Protein AF-A0A960YDU0-F1 (afdb_monomer_lite)

Sequence (151 aa):
METQYYHELLKATEEQDLGGMHFKIIDEQILFQDENGQFVITTISAEKDYNEHHFELLPEMAPYQLIEGKIIFMYSPSFRHQQVLGKLYIEIGVFVNREGIGEAVMAPLDVRLDEKNVVQPDILFVSIRRASIIEKKVHGAPDFIIEILST

Secondary structure (DSSP, 8-state):
--TTTGGGTS-BPPPEESSS-EEEEETTEEEEE-TTS-EEE----TTS---HHHHHTSPTT--EEEETTEEEEPPPPPHHHHHHHHHHHHHHHHHHHHHT-EEEEESS--EEEETTEEE--SEEEEEGGGGGGBSSSEES--SEEE-PPP-

Radius of gyration: 18.76 Å; chains: 1; bounding box: 41×41×52 Å

pLDDT: mean 85.18, std 15.63, range [33.91, 98.69]

Foldseek 3Di:
DVVVVVVPPWPKDPWDDDPNWIWIQTNNWIWIQDPVRDTATDDFDQPDQAWPVNVVSHDPPQQWWQDQRGIDHDDDADPVLVVVLVVVQVVVQVVCVVVVFFDKDADDAWADADGRGTDGARIFTATPVRCVQDDSGGYHDGPDTDHDDGD

Structure (mmCIF, N/CA/C/O backbone):
data_AF-A0A960YDU0-F1
#
_entry.id   AF-A0A960YDU0-F1
#
loop_
_atom_site.group_PDB
_atom_site.id
_atom_site.type_symbol
_atom_site.label_atom_id
_atom_site.label_alt_id
_atom_site.label_comp_id
_atom_site.label_asym_id
_atom_site.label_entity_id
_atom_site.label_seq_id
_atom_site.pdbx_PDB_ins_code
_atom_site.Cartn_x
_atom_site.Cartn_y
_atom_site.Cartn_z
_atom_site.occupancy
_atom_site.B_iso_or_equiv
_atom_site.auth_seq_id
_atom_site.auth_comp_id
_atom_site.auth_asym_id
_atom_site.auth_atom_id
_atom_site.pdbx_PDB_model_num
ATOM 1 N N . MET A 1 1 ? -20.484 24.276 8.121 1.00 38.22 1 MET A N 1
ATOM 2 C CA . MET A 1 1 ? -21.766 23.545 8.238 1.00 38.22 1 MET A CA 1
ATOM 3 C C . MET A 1 1 ? -21.584 22.032 8.111 1.00 38.22 1 MET A C 1
ATOM 5 O O . MET A 1 1 ? -22.359 21.327 8.731 1.00 38.22 1 MET A O 1
ATOM 9 N N . GLU A 1 2 ? -20.552 21.520 7.425 1.00 35.72 2 GLU A N 1
ATOM 10 C CA . GLU A 1 2 ? -20.241 20.071 7.394 1.00 35.72 2 GLU A CA 1
ATOM 11 C C . GLU A 1 2 ? -19.650 19.521 8.705 1.00 35.72 2 GLU A C 1
ATOM 13 O O . GLU A 1 2 ? -19.940 18.396 9.092 1.00 35.72 2 GLU A O 1
ATOM 18 N N . THR A 1 3 ? -18.892 20.329 9.449 1.00 34.44 3 THR A N 1
ATOM 19 C CA . THR A 1 3 ? -18.193 19.909 10.681 1.00 34.44 3 THR A CA 1
ATOM 20 C C . THR A 1 3 ? -19.135 19.531 11.832 1.00 34.44 3 THR A C 1
ATOM 22 O O . THR A 1 3 ? -18.741 18.826 12.753 1.00 34.44 3 THR A O 1
ATOM 25 N N . GLN A 1 4 ? -20.389 19.988 11.788 1.00 33.91 4 GLN A N 1
ATOM 26 C CA . GLN A 1 4 ? -21.377 19.758 12.846 1.00 33.91 4 GLN A CA 1
ATOM 27 C C . GLN A 1 4 ? -22.215 18.492 12.603 1.00 33.91 4 GLN A C 1
ATOM 29 O O . GLN A 1 4 ? -22.773 17.952 13.549 1.00 33.91 4 GLN A O 1
ATOM 34 N N . TYR A 1 5 ? -22.241 17.978 11.366 1.00 35.38 5 TYR A N 1
ATOM 35 C CA . TYR A 1 5 ? -22.991 16.772 10.996 1.00 35.38 5 TYR A CA 1
ATOM 36 C C . TYR A 1 5 ? -22.299 15.480 11.476 1.00 35.38 5 TYR A C 1
ATOM 38 O O . TYR A 1 5 ? -22.961 14.514 11.837 1.00 35.38 5 TYR A O 1
ATOM 46 N N . TYR A 1 6 ? -20.964 15.479 11.564 1.00 36.91 6 TYR A N 1
ATOM 47 C CA . TYR A 1 6 ? -20.190 14.326 12.049 1.00 36.91 6 TYR A CA 1
ATOM 48 C C . TYR A 1 6 ? -20.202 14.161 13.573 1.00 36.91 6 TYR A C 1
ATOM 50 O O . TYR A 1 6 ? -20.009 13.053 14.068 1.00 36.91 6 TYR A O 1
ATOM 58 N N . HIS A 1 7 ? -20.473 15.232 14.324 1.00 42.19 7 HIS A N 1
ATOM 59 C CA . HIS A 1 7 ? -20.546 15.168 15.785 1.00 42.19 7 HIS A CA 1
ATOM 60 C C . HIS A 1 7 ? -21.756 14.372 16.306 1.00 42.19 7 HIS A C 1
ATOM 62 O O . HIS A 1 7 ? -21.722 13.930 17.450 1.00 42.19 7 HIS A O 1
ATOM 68 N N . GLU A 1 8 ? -22.799 14.167 15.494 1.00 39.28 8 GLU A N 1
ATOM 69 C CA . GLU A 1 8 ? -24.027 13.467 15.911 1.00 39.28 8 GLU A CA 1
ATOM 70 C C . GLU A 1 8 ? -24.065 11.972 15.544 1.00 39.28 8 GLU A C 1
ATOM 72 O O . GLU A 1 8 ? -24.920 11.249 16.055 1.00 39.28 8 GLU A O 1
ATOM 77 N N . LEU A 1 9 ? -23.156 11.480 14.694 1.00 44.91 9 LEU A N 1
ATOM 78 C CA . LEU A 1 9 ? -23.243 10.118 14.137 1.00 44.91 9 LEU A CA 1
ATOM 79 C C . LEU A 1 9 ? -22.405 9.061 14.865 1.00 44.91 9 LEU A C 1
ATOM 81 O O . LEU A 1 9 ? -22.648 7.873 14.669 1.00 44.91 9 LEU A O 1
ATOM 85 N N . LEU A 1 10 ? -21.463 9.461 15.718 1.00 53.97 10 LEU A N 1
ATOM 86 C CA . LEU A 1 10 ? -20.574 8.537 16.421 1.00 53.97 10 LEU A CA 1
ATOM 87 C C . LEU A 1 10 ? -20.661 8.795 17.928 1.00 53.97 10 LEU A C 1
ATOM 89 O O . LEU A 1 10 ? -20.631 9.949 18.363 1.00 53.97 10 LEU A O 1
ATOM 93 N N . LYS A 1 11 ? -20.754 7.744 18.753 1.00 66.38 11 LYS A N 1
ATOM 94 C CA . LYS A 1 11 ? -20.752 7.895 20.218 1.00 66.38 11 LYS A CA 1
ATOM 95 C C . LYS A 1 11 ? -19.334 8.218 20.683 1.00 66.38 11 LYS A C 1
ATOM 97 O O . LYS A 1 11 ? -18.581 7.331 21.081 1.00 66.38 11 LYS A O 1
ATOM 102 N N . ALA A 1 12 ? -18.967 9.490 20.596 1.00 67.56 12 ALA A N 1
ATOM 103 C CA . ALA A 1 12 ? -17.692 9.988 21.079 1.00 67.56 12 ALA A CA 1
ATOM 104 C C . ALA A 1 12 ? -17.722 10.173 22.603 1.00 67.56 12 ALA A C 1
ATOM 106 O O . ALA A 1 12 ? -18.676 10.727 23.152 1.00 67.56 12 ALA A O 1
ATOM 107 N N . THR A 1 13 ? -16.670 9.737 23.292 1.00 76.38 13 THR A N 1
ATOM 108 C CA . THR A 1 13 ? -16.435 10.128 24.686 1.00 76.38 13 THR A CA 1
ATOM 109 C C . THR A 1 13 ? -15.986 11.584 24.765 1.00 76.38 13 THR A C 1
ATOM 111 O O . THR A 1 13 ? -15.487 12.150 23.788 1.00 76.38 13 THR A O 1
ATOM 114 N N . GLU A 1 14 ? -16.080 12.173 25.959 1.00 81.50 14 GLU A N 1
ATOM 115 C CA . GLU A 1 14 ? -15.332 13.394 26.258 1.00 81.50 14 GLU A CA 1
ATOM 116 C C . GLU A 1 14 ? -13.825 13.172 26.052 1.00 81.50 14 GLU A C 1
ATOM 118 O O . GLU A 1 14 ? -13.325 12.038 26.066 1.00 81.50 14 GLU A O 1
ATOM 123 N N . GLU A 1 15 ? -13.125 14.276 25.808 1.00 80.62 15 GLU A N 1
ATOM 124 C CA . GLU A 1 15 ? -11.677 14.299 25.635 1.00 80.62 15 GLU A CA 1
ATOM 125 C C . GLU A 1 15 ? -10.975 13.946 26.945 1.00 80.62 15 GLU A C 1
ATOM 127 O O . GLU A 1 15 ? -11.340 14.441 28.011 1.00 80.62 15 GLU A O 1
ATOM 132 N N . GLN A 1 16 ? -9.978 13.074 26.862 1.00 81.44 16 GLN A N 1
ATOM 133 C CA . GLN A 1 16 ? -9.232 12.552 28.003 1.00 81.44 16 GLN A CA 1
ATOM 134 C C . GLN A 1 16 ? -7.737 12.805 27.807 1.00 81.44 16 GLN A C 1
ATOM 136 O O . GLN A 1 16 ? -7.275 12.919 26.677 1.00 81.44 16 GLN A O 1
ATOM 141 N N . ASP A 1 17 ? -6.977 12.887 28.900 1.00 83.44 17 ASP A N 1
ATOM 142 C CA . ASP A 1 17 ? -5.515 12.998 28.872 1.00 83.44 17 ASP A CA 1
ATOM 143 C C . ASP A 1 17 ? -4.874 11.676 29.300 1.00 83.44 17 ASP A C 1
ATOM 145 O O . ASP A 1 17 ? -5.256 11.084 30.313 1.00 83.44 17 ASP A O 1
ATOM 149 N N . LEU A 1 18 ? -3.882 11.228 28.535 1.00 70.12 18 LEU A N 1
ATOM 150 C CA . LEU A 1 18 ? -3.010 10.120 28.894 1.00 70.12 18 LEU A CA 1
ATOM 151 C C . LEU A 1 18 ? -1.551 10.571 28.812 1.00 70.12 18 LEU A C 1
ATOM 153 O O . LEU A 1 18 ? -0.877 10.369 27.804 1.00 70.12 18 LEU A O 1
ATOM 157 N N . GLY A 1 19 ? -1.055 11.176 29.891 1.00 74.38 19 GLY A N 1
ATOM 158 C CA . GLY A 1 19 ? 0.355 11.552 30.003 1.00 74.38 19 GLY A CA 1
ATOM 159 C C . GLY A 1 19 ? 0.734 12.727 29.102 1.00 74.38 19 GLY A C 1
ATOM 160 O O . GLY A 1 19 ? 1.827 12.724 28.538 1.00 74.38 19 GLY A O 1
ATOM 161 N N . GLY A 1 20 ? -0.162 13.709 28.959 1.00 73.50 20 GLY A N 1
ATOM 162 C CA . GLY A 1 20 ? 0.014 14.865 28.076 1.00 73.50 20 GLY A CA 1
ATOM 163 C C . GLY A 1 20 ? -0.436 14.634 26.632 1.00 73.50 20 GLY A C 1
ATOM 164 O O . GLY A 1 20 ? -0.274 15.528 25.806 1.00 73.50 20 GLY A O 1
ATOM 165 N N . MET A 1 21 ? -0.973 13.452 26.315 1.00 70.81 21 MET A N 1
ATOM 166 C CA . MET A 1 21 ? -1.593 13.164 25.023 1.00 70.81 21 MET A CA 1
ATOM 167 C C . MET A 1 21 ? -3.112 13.157 25.166 1.00 70.81 21 MET A C 1
ATOM 169 O O . MET A 1 21 ? -3.664 12.346 25.916 1.00 70.81 21 MET A O 1
ATOM 173 N N . HIS A 1 22 ? -3.791 14.021 24.417 1.00 83.00 22 HIS A N 1
ATOM 174 C CA . HIS A 1 22 ? -5.248 14.053 24.403 1.00 83.00 22 HIS A CA 1
ATOM 175 C C . HIS A 1 22 ? -5.809 12.937 23.520 1.00 83.00 22 HIS A C 1
ATOM 177 O O . HIS A 1 22 ? -5.277 12.666 22.446 1.00 83.00 22 HIS A O 1
ATOM 183 N N . PHE A 1 23 ? -6.880 12.273 23.954 1.00 79.88 23 PHE A N 1
ATOM 184 C CA . PHE A 1 23 ? -7.545 11.240 23.165 1.00 79.88 23 PHE A CA 1
ATOM 185 C C . PHE A 1 23 ? -9.064 11.225 23.356 1.00 79.88 23 PHE A C 1
ATOM 187 O O . PHE A 1 23 ? -9.600 11.717 24.351 1.00 79.88 23 PHE A O 1
ATOM 194 N N . LYS A 1 24 ? -9.765 10.627 22.391 1.00 83.69 24 LYS A N 1
ATOM 195 C CA . LYS A 1 24 ? -11.203 10.327 22.442 1.00 83.69 24 LYS A CA 1
ATOM 196 C C . LYS A 1 24 ? -11.439 8.885 22.039 1.00 83.69 24 LYS A C 1
ATOM 198 O O . LYS A 1 24 ? -10.724 8.349 21.195 1.00 83.69 24 LYS A O 1
ATOM 203 N N . ILE A 1 25 ? -12.464 8.269 22.615 1.00 74.69 25 ILE A N 1
ATOM 204 C CA . ILE A 1 25 ? -12.971 6.988 22.136 1.00 74.69 25 ILE A CA 1
ATOM 205 C C . ILE A 1 25 ? -14.193 7.269 21.275 1.00 74.69 25 ILE A C 1
ATOM 207 O O . ILE A 1 25 ? -15.129 7.919 21.734 1.00 74.69 25 ILE A O 1
ATOM 211 N N . ILE A 1 26 ? -14.182 6.794 20.035 1.00 74.56 26 ILE A N 1
ATOM 212 C CA . ILE A 1 26 ? -15.283 6.970 19.093 1.00 74.56 26 ILE A CA 1
ATOM 213 C C . ILE A 1 26 ? -15.634 5.608 18.511 1.00 74.56 26 ILE A C 1
ATOM 215 O O . ILE A 1 26 ? -14.870 5.037 17.730 1.00 74.56 26 ILE A O 1
ATOM 219 N N . ASP A 1 27 ? -16.795 5.080 18.907 1.00 69.94 27 ASP A N 1
ATOM 220 C CA . ASP A 1 27 ? -17.290 3.773 18.464 1.00 69.94 27 ASP A CA 1
ATOM 221 C C . ASP A 1 27 ? -16.183 2.695 18.534 1.00 69.94 27 ASP A C 1
ATOM 223 O O . ASP A 1 27 ? -15.746 2.148 17.520 1.00 69.94 27 ASP A O 1
ATOM 227 N N . GLU A 1 28 ? -15.663 2.461 19.742 1.00 71.06 28 GLU A N 1
ATOM 228 C CA . GLU A 1 28 ? -14.613 1.469 20.055 1.00 71.06 28 GLU A CA 1
ATOM 229 C C . GLU A 1 28 ? -13.214 1.739 19.468 1.00 71.06 28 GLU A C 1
ATOM 231 O O . GLU A 1 28 ? -12.308 0.927 19.642 1.00 71.06 28 GLU A O 1
ATOM 236 N N . GLN A 1 29 ? -12.992 2.880 18.812 1.00 75.25 29 GLN A N 1
ATOM 237 C CA . GLN A 1 29 ? -11.661 3.295 18.359 1.00 75.25 29 GLN A CA 1
ATOM 238 C C . GLN A 1 29 ? -11.078 4.356 19.278 1.00 75.25 29 GLN A C 1
ATOM 240 O O . GLN A 1 29 ? -11.799 5.244 19.722 1.00 75.25 29 GLN A O 1
ATOM 245 N N . ILE A 1 30 ? -9.767 4.302 19.507 1.00 75.44 30 ILE A N 1
ATOM 246 C CA . ILE A 1 30 ? -9.028 5.343 20.225 1.00 75.44 30 ILE A CA 1
ATOM 247 C C . ILE A 1 30 ? -8.415 6.293 19.199 1.00 75.44 30 ILE A C 1
ATOM 249 O O . ILE A 1 30 ? -7.613 5.869 18.360 1.00 75.44 30 ILE A O 1
ATOM 253 N N . LEU A 1 31 ? -8.777 7.569 19.288 1.00 79.25 31 LEU A N 1
ATOM 254 C CA . LEU A 1 31 ? -8.217 8.643 18.485 1.00 79.25 31 LEU A CA 1
ATOM 255 C C . LEU A 1 31 ? -7.339 9.522 19.370 1.00 79.25 31 LEU A C 1
ATOM 257 O O . LEU A 1 31 ? -7.856 10.107 20.318 1.00 79.25 31 LEU A O 1
ATOM 261 N N . PHE A 1 32 ? -6.050 9.634 19.060 1.00 79.62 32 PHE A N 1
ATOM 262 C CA . PHE A 1 32 ? -5.143 10.564 19.737 1.00 79.62 32 PHE A CA 1
ATOM 263 C C . PHE A 1 32 ? -5.077 11.880 18.984 1.00 79.62 32 PHE A C 1
ATOM 265 O O . PHE A 1 32 ? -5.111 11.891 17.760 1.00 79.62 32 PHE A O 1
ATOM 272 N N . GLN A 1 33 ? -4.966 12.979 19.711 1.00 79.44 33 GLN A N 1
ATOM 273 C CA . GLN A 1 33 ? -4.705 14.281 19.138 1.00 79.44 33 GLN A CA 1
ATOM 274 C C . GLN A 1 33 ? -3.199 14.450 18.910 1.00 79.44 33 GLN A C 1
ATOM 276 O O . GLN A 1 33 ? -2.403 14.229 19.824 1.00 79.44 33 GLN A O 1
ATOM 281 N N . ASP A 1 34 ? -2.812 14.820 17.695 1.00 78.12 34 ASP A N 1
ATOM 282 C CA . ASP A 1 34 ? -1.442 15.184 17.362 1.00 78.12 34 ASP A CA 1
ATOM 283 C C . ASP A 1 34 ? -1.088 16.595 17.875 1.00 78.12 34 ASP A C 1
ATOM 285 O O . ASP A 1 34 ? -1.921 17.335 18.406 1.00 78.12 34 ASP A O 1
ATOM 289 N N . GLU A 1 35 ? 0.170 16.995 17.690 1.00 77.19 35 GLU A N 1
ATOM 290 C CA . GLU A 1 35 ? 0.679 18.314 18.091 1.00 77.19 35 GLU A CA 1
ATOM 291 C C . GLU A 1 35 ? 0.013 19.501 17.369 1.00 77.19 35 GLU A C 1
ATOM 293 O O . GLU A 1 35 ? 0.080 20.634 17.848 1.00 77.19 35 GLU A O 1
ATOM 298 N N . ASN A 1 36 ? -0.665 19.251 16.246 1.00 80.00 36 ASN A N 1
ATOM 299 C CA . ASN A 1 36 ? -1.394 20.249 15.465 1.00 80.00 36 ASN A CA 1
ATOM 300 C C . ASN A 1 36 ? -2.885 20.315 15.836 1.00 80.00 36 ASN A C 1
ATOM 302 O O . ASN A 1 36 ? -3.631 21.111 15.259 1.00 80.00 36 ASN A O 1
ATOM 306 N N . GLY A 1 37 ? -3.332 19.492 16.787 1.00 76.94 37 GLY A N 1
ATOM 307 C CA . GLY A 1 37 ? -4.721 19.419 17.220 1.00 76.94 37 GLY A CA 1
ATOM 308 C C . GLY A 1 37 ? -5.602 18.471 16.393 1.00 76.94 37 GLY A C 1
ATOM 309 O O . GLY A 1 37 ? -6.818 18.457 16.609 1.00 76.94 37 GLY A O 1
ATOM 310 N N . GLN A 1 38 ? -5.040 17.693 15.464 1.00 77.12 38 GLN A N 1
ATOM 311 C CA . GLN A 1 38 ? -5.764 16.733 14.624 1.00 77.12 38 GLN A CA 1
ATOM 312 C C . GLN A 1 38 ? -5.896 15.371 15.306 1.00 77.12 38 GLN A C 1
ATOM 314 O O . GLN A 1 38 ? -4.957 14.888 15.925 1.00 77.12 38 GLN A O 1
ATOM 319 N N . PHE A 1 39 ? -7.056 14.725 15.175 1.00 76.31 39 PHE A N 1
ATOM 320 C CA . PHE A 1 39 ? -7.284 13.390 15.732 1.00 76.31 39 PHE A CA 1
ATOM 321 C C . PHE A 1 39 ? -6.858 12.289 14.748 1.00 76.31 39 PHE A C 1
ATOM 323 O O . PHE A 1 39 ? -7.326 12.258 13.613 1.00 76.31 39 PHE A O 1
ATOM 330 N N . VAL A 1 40 ? -6.028 11.359 15.218 1.00 73.81 40 VAL A N 1
ATOM 331 C CA . VAL A 1 40 ? -5.447 10.229 14.479 1.00 73.81 40 VAL A CA 1
ATOM 332 C C . VAL A 1 40 ? -5.917 8.919 15.107 1.00 73.81 40 VAL A C 1
ATOM 334 O O . VAL A 1 40 ? -5.845 8.743 16.326 1.00 73.81 40 VAL A O 1
ATOM 337 N N . ILE A 1 41 ? -6.389 7.974 14.294 1.00 75.62 41 ILE A N 1
ATOM 338 C CA . ILE A 1 41 ? -6.852 6.660 14.762 1.00 75.62 41 ILE A CA 1
ATOM 339 C C . ILE A 1 41 ? -5.643 5.801 15.149 1.00 75.62 41 ILE A C 1
ATOM 341 O O . ILE A 1 41 ? -4.738 5.588 14.352 1.00 75.62 41 ILE A O 1
ATOM 345 N N . THR A 1 42 ? -5.645 5.240 16.357 1.00 70.44 42 THR A N 1
ATOM 346 C CA . THR A 1 42 ? -4.541 4.391 16.861 1.00 70.44 42 THR A CA 1
ATOM 347 C C . THR A 1 42 ? -4.963 2.975 17.228 1.00 70.44 42 THR A C 1
ATOM 349 O O . THR A 1 42 ? -4.120 2.092 17.356 1.00 70.44 42 THR A O 1
ATOM 352 N N . THR A 1 43 ? -6.266 2.742 17.388 1.00 71.62 43 THR A N 1
ATOM 353 C CA . THR A 1 43 ? -6.845 1.412 17.598 1.00 71.62 43 THR A CA 1
ATOM 354 C C . THR A 1 43 ? -7.882 1.147 16.519 1.00 71.62 43 THR A C 1
ATOM 356 O O . THR A 1 43 ? -8.775 1.963 16.295 1.00 71.62 43 THR A O 1
ATOM 359 N N . ILE A 1 44 ? -7.764 -0.006 15.867 1.00 76.31 44 ILE A N 1
ATOM 360 C CA . ILE A 1 44 ? -8.646 -0.452 14.788 1.00 76.31 44 ILE A CA 1
ATOM 361 C C . ILE A 1 44 ? -9.577 -1.531 15.345 1.00 76.31 44 ILE A C 1
ATOM 363 O O . ILE A 1 44 ? -9.116 -2.500 15.946 1.00 76.31 44 ILE A O 1
ATOM 367 N N . SER A 1 45 ? -10.882 -1.371 15.133 1.00 77.19 45 SER A N 1
ATOM 368 C CA . SER A 1 45 ? -11.888 -2.382 15.466 1.00 77.19 45 SER A CA 1
ATOM 369 C C . SER A 1 45 ? -12.131 -3.269 14.248 1.00 77.19 45 SER A C 1
ATOM 371 O O . SER A 1 45 ? -12.485 -2.774 13.180 1.00 77.19 45 SER A O 1
ATOM 373 N N . ALA A 1 46 ? -11.973 -4.585 14.401 1.00 70.88 46 ALA A N 1
ATOM 374 C CA . ALA A 1 46 ? -12.173 -5.551 13.315 1.00 70.88 46 ALA A CA 1
ATOM 375 C C . ALA A 1 46 ? -13.627 -5.587 12.790 1.00 70.88 46 ALA A C 1
ATOM 377 O O . ALA A 1 46 ? -13.884 -5.941 11.635 1.00 70.88 46 ALA A O 1
ATOM 378 N N . GLU A 1 47 ? -14.584 -5.171 13.619 1.00 74.19 47 GLU A N 1
ATOM 379 C CA . GLU A 1 47 ? -16.017 -5.247 13.323 1.00 74.19 47 GLU A CA 1
ATOM 380 C C . GLU A 1 47 ? -16.519 -4.080 12.462 1.00 74.19 47 GLU A C 1
ATOM 382 O O . GLU A 1 47 ? -17.601 -4.152 11.880 1.00 74.19 47 GLU A O 1
ATOM 387 N N . LYS A 1 48 ? -15.721 -3.018 12.302 1.00 78.75 48 LYS A N 1
ATOM 388 C CA . LYS A 1 48 ? -16.116 -1.830 11.537 1.00 78.75 48 LYS A CA 1
ATOM 389 C C . LYS A 1 48 ? -15.899 -1.966 10.033 1.00 78.75 48 LYS A C 1
ATOM 391 O O . LYS A 1 48 ? -15.036 -2.716 9.581 1.00 78.75 48 LYS A O 1
ATOM 396 N N . ASP A 1 49 ? -16.713 -1.239 9.273 1.00 84.25 49 ASP A N 1
ATOM 397 C CA . ASP A 1 49 ? -16.560 -1.016 7.833 1.00 84.25 49 ASP A CA 1
ATOM 398 C C . ASP A 1 49 ? -15.911 0.360 7.638 1.00 84.25 49 ASP A C 1
ATOM 400 O O . ASP A 1 49 ? -16.461 1.389 8.031 1.00 84.25 49 ASP A O 1
ATOM 404 N N . TYR A 1 50 ? -14.698 0.353 7.109 1.00 88.00 50 TYR A N 1
ATOM 405 C CA . TYR A 1 50 ? -13.842 1.507 6.897 1.00 88.00 50 TYR A CA 1
ATOM 406 C C . TYR A 1 50 ? -13.885 1.943 5.436 1.00 88.00 50 TYR A C 1
ATOM 408 O O . TYR A 1 50 ? -14.249 1.188 4.537 1.00 88.00 50 TYR A O 1
ATOM 416 N N . ASN A 1 51 ? -13.460 3.177 5.202 1.00 87.00 51 ASN A N 1
ATOM 417 C CA . ASN A 1 51 ? -13.248 3.709 3.867 1.00 87.00 51 ASN A CA 1
ATOM 418 C C . ASN A 1 51 ? -11.910 4.458 3.816 1.00 87.00 51 ASN A C 1
ATOM 420 O O . ASN A 1 51 ? -11.231 4.604 4.836 1.00 87.00 51 ASN A O 1
ATOM 424 N N . GLU A 1 52 ? -11.548 4.938 2.634 1.00 86.25 52 GLU A N 1
ATOM 425 C CA . GLU A 1 52 ? -10.311 5.667 2.372 1.00 86.25 52 GLU A CA 1
ATOM 426 C C . GLU A 1 52 ? -10.133 6.868 3.312 1.00 86.25 52 GLU A C 1
ATOM 428 O O . GLU A 1 52 ? -9.045 7.060 3.843 1.00 86.25 52 GLU A O 1
ATOM 433 N N . HIS A 1 53 ? -11.198 7.616 3.615 1.00 86.19 53 HIS A N 1
ATOM 434 C CA . HIS A 1 53 ? -11.107 8.750 4.536 1.00 86.19 53 HIS A CA 1
ATOM 435 C C . HIS A 1 53 ? -10.697 8.315 5.949 1.00 86.19 53 HIS A C 1
ATOM 437 O O . HIS A 1 53 ? -9.833 8.935 6.560 1.00 86.19 53 HIS A O 1
ATOM 443 N N . HIS A 1 54 ? -11.259 7.216 6.463 1.00 84.75 54 HIS A N 1
ATOM 444 C CA . HIS A 1 54 ? -10.810 6.665 7.744 1.00 84.75 54 HIS A CA 1
ATOM 445 C C . HIS A 1 54 ? -9.360 6.166 7.684 1.00 84.75 54 HIS A C 1
ATOM 447 O O . HIS A 1 54 ? -8.637 6.271 8.671 1.00 84.75 54 HIS A O 1
ATOM 453 N N . PHE A 1 55 ? -8.940 5.609 6.546 1.00 84.94 55 PHE A N 1
ATOM 454 C CA . PHE A 1 55 ? -7.577 5.123 6.338 1.00 84.94 55 PHE A CA 1
ATOM 455 C C . PHE A 1 55 ? -6.550 6.267 6.332 1.00 84.94 55 PHE A C 1
ATOM 457 O O . PHE A 1 55 ? -5.472 6.122 6.900 1.00 84.94 55 PHE A O 1
ATOM 464 N N . GLU A 1 56 ? -6.897 7.428 5.773 1.00 84.88 56 GLU A N 1
ATOM 465 C CA . GLU A 1 56 ? -6.056 8.637 5.783 1.00 84.88 56 GLU A CA 1
ATOM 466 C C . GLU A 1 56 ? -5.835 9.225 7.185 1.00 84.88 56 GLU A C 1
ATOM 468 O O . GLU A 1 56 ? -4.880 9.969 7.390 1.00 84.88 56 GLU A O 1
ATOM 473 N N . LEU A 1 57 ? -6.690 8.880 8.154 1.00 83.00 57 LEU A N 1
ATOM 474 C CA . LEU A 1 57 ? -6.555 9.281 9.558 1.00 83.00 57 LEU A CA 1
ATOM 475 C C . LEU A 1 57 ? -5.630 8.357 10.363 1.00 83.00 57 LEU A C 1
ATOM 477 O O . LEU A 1 57 ? -5.499 8.540 11.575 1.00 83.00 57 LEU A O 1
ATOM 481 N N . LEU A 1 58 ? -5.037 7.333 9.744 1.00 81.00 58 LEU A N 1
ATOM 482 C CA . LEU A 1 58 ? -4.023 6.499 10.387 1.00 81.00 58 LEU A CA 1
ATOM 483 C C . LEU A 1 58 ? -2.673 7.237 10.435 1.00 81.00 58 LEU A C 1
ATOM 485 O O . LEU A 1 58 ? -2.402 8.083 9.582 1.00 81.00 58 LEU A O 1
ATOM 489 N N . PRO A 1 59 ? -1.790 6.908 11.397 1.00 77.56 59 PRO A N 1
ATOM 490 C CA . PRO A 1 59 ? -0.461 7.497 11.461 1.00 77.56 59 PRO A CA 1
ATOM 491 C C . PRO A 1 59 ? 0.313 7.271 10.160 1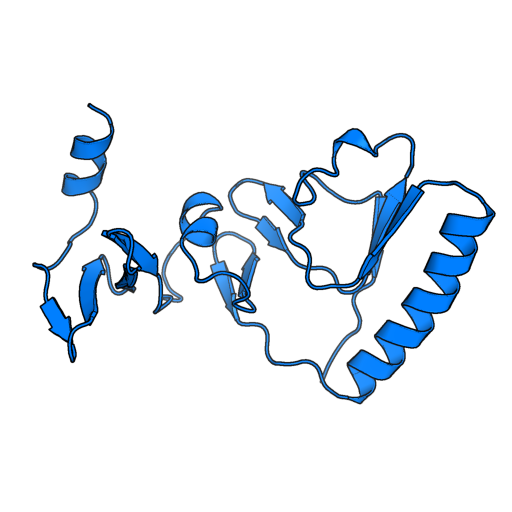.00 77.56 59 PRO A C 1
ATOM 493 O O . PRO A 1 59 ? 0.329 6.162 9.614 1.00 77.56 59 PRO A O 1
ATOM 496 N N . GLU A 1 60 ? 1.002 8.311 9.695 1.00 68.88 60 GLU A N 1
ATOM 497 C CA . GLU A 1 60 ? 1.862 8.226 8.518 1.00 68.88 60 GLU A CA 1
ATOM 498 C C . GLU A 1 60 ? 2.921 7.119 8.717 1.00 68.88 60 GLU A C 1
ATOM 500 O O . GLU A 1 60 ? 3.524 7.005 9.785 1.00 68.88 60 GLU A O 1
ATOM 505 N N . MET A 1 61 ? 3.131 6.280 7.693 1.00 67.44 61 MET A N 1
ATOM 506 C CA . MET A 1 61 ? 4.006 5.086 7.698 1.00 67.44 61 MET A CA 1
ATOM 507 C C . MET A 1 61 ? 3.522 3.867 8.500 1.00 67.44 61 MET A C 1
ATOM 509 O O . MET A 1 61 ? 4.255 2.878 8.596 1.00 67.44 61 MET A O 1
ATOM 513 N N . ALA A 1 62 ? 2.316 3.878 9.065 1.00 72.81 62 ALA A N 1
ATOM 514 C CA . ALA A 1 62 ? 1.797 2.680 9.709 1.00 72.81 62 ALA A CA 1
ATOM 515 C C . ALA A 1 62 ? 1.522 1.570 8.661 1.00 72.81 62 ALA A C 1
ATOM 517 O O . ALA A 1 62 ? 0.955 1.862 7.607 1.00 72.81 62 ALA A O 1
ATOM 518 N N . PRO A 1 63 ? 1.924 0.305 8.907 1.00 84.50 63 PRO A N 1
ATOM 519 C CA . PRO A 1 63 ? 1.876 -0.765 7.910 1.00 84.50 63 PRO A CA 1
ATOM 520 C C . PRO A 1 63 ? 0.458 -1.340 7.814 1.00 84.50 63 PRO A C 1
ATOM 522 O O . PRO A 1 63 ? 0.195 -2.464 8.234 1.00 84.50 63 PRO A O 1
ATOM 525 N N . TYR A 1 64 ? -0.477 -0.542 7.312 1.00 89.69 64 TYR A N 1
ATOM 526 C CA . TYR A 1 64 ? -1.871 -0.922 7.141 1.00 89.69 64 TYR A CA 1
ATOM 527 C C . TYR A 1 64 ? -2.265 -0.923 5.666 1.00 89.69 64 TYR A C 1
ATOM 529 O O . TYR A 1 64 ? -1.771 -0.124 4.878 1.00 89.69 64 TYR A O 1
ATOM 537 N N . GLN A 1 65 ? -3.210 -1.792 5.317 1.00 92.44 65 GLN A N 1
ATOM 538 C CA . GLN A 1 65 ? -3.949 -1.743 4.057 1.00 92.44 65 GLN A CA 1
ATOM 539 C C . GLN A 1 65 ? -5.445 -1.676 4.352 1.00 92.44 65 GLN A C 1
ATOM 541 O O . GLN A 1 65 ? -5.899 -2.218 5.357 1.00 92.44 65 GLN A O 1
ATOM 546 N N . LEU A 1 66 ? -6.214 -1.042 3.476 1.00 94.06 66 LEU A N 1
ATOM 547 C CA . LEU A 1 66 ? -7.669 -1.107 3.468 1.00 94.06 66 LEU A CA 1
ATOM 548 C C . LEU A 1 66 ? -8.093 -2.108 2.389 1.00 94.06 66 LEU A C 1
ATOM 550 O O . LEU A 1 66 ? -7.827 -1.880 1.214 1.00 94.06 66 LEU A O 1
ATOM 554 N N . ILE A 1 67 ? -8.727 -3.211 2.775 1.00 93.56 67 ILE A N 1
ATOM 555 C CA . ILE A 1 67 ? -9.178 -4.265 1.858 1.00 93.56 67 ILE A CA 1
ATOM 556 C C . ILE A 1 67 ? -10.635 -4.576 2.172 1.00 93.56 67 ILE A C 1
ATOM 558 O O . ILE A 1 67 ? -10.954 -4.959 3.295 1.00 93.56 67 ILE A O 1
ATOM 562 N N . GLU A 1 68 ? -11.520 -4.386 1.193 1.00 94.25 68 GLU A N 1
ATOM 563 C CA . GLU A 1 68 ? -12.968 -4.611 1.327 1.00 94.25 68 GLU A CA 1
ATOM 564 C C . GLU A 1 68 ? -13.585 -3.899 2.546 1.00 94.25 68 GLU A C 1
ATOM 566 O O . GLU A 1 68 ? -14.453 -4.429 3.241 1.00 94.25 68 GLU A O 1
ATOM 571 N N . GLY A 1 69 ? -13.116 -2.681 2.829 1.00 89.06 69 GLY A N 1
ATOM 572 C CA . GLY A 1 69 ? -13.569 -1.904 3.981 1.00 89.06 69 GLY A CA 1
ATOM 573 C C . GLY A 1 69 ? -13.015 -2.391 5.324 1.00 89.06 69 GLY A C 1
ATOM 574 O O . GLY A 1 69 ? -13.509 -2.007 6.380 1.00 89.06 69 GLY A O 1
ATOM 575 N N . LYS A 1 70 ? -11.977 -3.229 5.332 1.00 88.38 70 LYS A N 1
ATOM 576 C CA . LYS A 1 70 ? -11.288 -3.675 6.548 1.00 88.38 70 LYS A CA 1
ATOM 577 C C . LYS A 1 70 ? -9.862 -3.152 6.564 1.00 88.38 70 LYS A C 1
ATOM 579 O O . LYS A 1 70 ? -9.134 -3.312 5.591 1.00 88.38 70 LYS A O 1
ATOM 584 N N . ILE A 1 71 ? -9.456 -2.541 7.676 1.00 88.94 71 ILE A N 1
ATOM 585 C CA . ILE A 1 71 ? -8.060 -2.150 7.872 1.00 88.94 71 ILE A CA 1
ATOM 586 C C . ILE A 1 71 ? -7.289 -3.369 8.381 1.00 88.94 71 ILE A C 1
ATOM 588 O O . ILE A 1 71 ? -7.587 -3.905 9.449 1.00 88.94 71 ILE A O 1
ATOM 592 N N . ILE A 1 72 ? -6.301 -3.805 7.609 1.00 85.62 72 ILE A N 1
ATOM 593 C CA . ILE A 1 72 ? -5.481 -4.987 7.867 1.00 85.62 72 ILE A CA 1
ATOM 594 C C . ILE A 1 72 ? -4.065 -4.540 8.215 1.00 85.62 72 ILE A C 1
ATOM 596 O O . ILE A 1 72 ? -3.438 -3.807 7.455 1.00 85.62 72 ILE A O 1
ATOM 600 N N . PHE A 1 73 ? -3.557 -4.997 9.361 1.00 85.88 73 PHE A N 1
ATOM 601 C CA . PHE A 1 73 ? -2.162 -4.801 9.753 1.00 85.88 73 PHE A CA 1
ATOM 602 C C . PHE A 1 73 ? -1.248 -5.748 8.976 1.00 85.88 73 PHE A C 1
ATOM 604 O O . PHE A 1 73 ? -1.456 -6.963 8.967 1.00 85.88 73 PHE A O 1
ATOM 611 N N . MET A 1 74 ? -0.203 -5.198 8.373 1.00 83.44 74 MET A N 1
ATOM 612 C CA . MET A 1 74 ? 0.863 -5.955 7.742 1.00 83.44 74 MET A CA 1
ATOM 613 C C . MET A 1 74 ? 2.006 -6.171 8.725 1.00 83.44 74 MET A C 1
ATOM 615 O O . MET A 1 74 ? 2.646 -5.232 9.199 1.00 83.44 74 MET A O 1
ATOM 619 N N . TYR A 1 75 ? 2.299 -7.439 9.003 1.00 80.69 75 TYR A N 1
ATOM 620 C CA . TYR A 1 75 ? 3.516 -7.798 9.716 1.00 80.69 75 TYR A CA 1
ATOM 621 C C . TYR A 1 75 ? 4.749 -7.379 8.917 1.00 80.69 75 TYR A C 1
ATOM 623 O O . TYR A 1 75 ? 4.750 -7.402 7.686 1.00 80.69 75 TYR A O 1
ATOM 631 N N . SER A 1 76 ? 5.823 -7.044 9.634 1.00 84.56 76 SER A N 1
ATOM 632 C CA . SER A 1 76 ? 7.116 -6.790 9.002 1.00 84.56 76 SER A CA 1
ATOM 633 C C . SER A 1 76 ? 7.530 -8.006 8.157 1.00 84.56 76 SER A C 1
ATOM 635 O O . SER A 1 76 ? 7.478 -9.136 8.660 1.00 84.56 76 SER A O 1
ATOM 637 N N . PRO A 1 77 ? 7.923 -7.808 6.887 1.00 86.44 77 PRO A N 1
ATOM 638 C CA . PRO A 1 77 ? 8.251 -8.905 5.991 1.00 86.44 77 PRO A CA 1
ATOM 639 C C . PRO A 1 77 ? 9.484 -9.674 6.469 1.00 86.44 77 PRO A C 1
ATOM 641 O O . PRO A 1 77 ? 10.412 -9.128 7.071 1.00 86.44 77 PRO A O 1
ATOM 644 N N . SER A 1 78 ? 9.525 -10.970 6.156 1.00 92.62 78 SER A N 1
ATOM 645 C CA . SER A 1 78 ? 10.690 -11.800 6.465 1.00 92.62 78 SER A CA 1
ATOM 646 C C . SER A 1 78 ? 11.925 -11.352 5.673 1.00 92.62 78 SER A C 1
ATOM 648 O O . SER A 1 78 ? 11.831 -10.829 4.563 1.00 92.62 78 SER A O 1
ATOM 650 N N . PHE A 1 79 ? 13.121 -11.648 6.189 1.00 94.69 79 PHE A N 1
ATOM 651 C CA . PHE A 1 79 ? 14.364 -11.381 5.455 1.00 94.69 79 PHE A CA 1
ATOM 652 C C . PHE A 1 79 ? 14.375 -12.040 4.065 1.00 94.69 79 PHE A C 1
ATOM 654 O O . PHE A 1 79 ? 14.834 -11.447 3.092 1.00 94.69 79 PHE A O 1
ATOM 661 N N . ARG A 1 80 ? 13.829 -13.259 3.951 1.00 95.25 80 ARG A N 1
ATOM 662 C CA . ARG A 1 80 ? 13.735 -13.976 2.674 1.00 95.25 80 ARG A CA 1
ATOM 663 C C . ARG A 1 80 ? 12.806 -13.267 1.689 1.00 95.25 80 ARG A C 1
ATOM 665 O O . ARG A 1 80 ? 13.155 -13.184 0.515 1.00 95.25 80 ARG A O 1
ATOM 672 N N . HIS A 1 81 ? 11.661 -12.768 2.155 1.00 95.50 81 HIS A N 1
ATOM 673 C CA . HIS A 1 81 ? 10.743 -11.964 1.342 1.00 95.50 81 HIS A CA 1
ATOM 674 C C . HIS A 1 81 ? 11.470 -10.738 0.782 1.00 95.50 81 HIS A C 1
ATOM 676 O O . HIS A 1 81 ? 11.542 -10.584 -0.436 1.00 95.50 81 HIS A O 1
ATOM 682 N N . GLN A 1 82 ? 12.179 -9.999 1.639 1.00 95.62 82 GLN A N 1
ATOM 683 C CA . GLN A 1 82 ? 12.939 -8.820 1.220 1.00 95.62 82 GLN A CA 1
ATOM 684 C C . GLN A 1 82 ? 14.078 -9.132 0.237 1.00 95.62 82 GLN A C 1
ATOM 686 O O . GLN A 1 82 ? 14.339 -8.373 -0.697 1.00 95.62 82 GLN A O 1
ATOM 691 N N . GLN A 1 83 ? 14.748 -10.279 0.387 1.00 97.50 83 GLN A N 1
ATOM 692 C CA . GLN A 1 83 ? 15.756 -10.720 -0.580 1.00 97.50 83 GLN A CA 1
ATOM 693 C C . GLN A 1 83 ? 15.167 -11.011 -1.964 1.00 97.50 83 GLN A C 1
ATOM 695 O O . GLN A 1 83 ? 15.828 -10.753 -2.972 1.00 97.50 83 GLN A O 1
ATOM 700 N N . VAL A 1 84 ? 13.968 -11.595 -2.025 1.00 97.38 84 VAL A N 1
ATOM 701 C CA . VAL A 1 84 ? 13.278 -11.872 -3.293 1.00 97.38 84 VAL A CA 1
ATOM 702 C C . VAL A 1 84 ? 12.776 -10.566 -3.907 1.00 97.38 84 VAL A C 1
ATOM 704 O O . VAL A 1 84 ? 13.022 -10.340 -5.091 1.00 97.38 84 VAL A O 1
ATOM 707 N N . LEU A 1 85 ? 12.186 -9.686 -3.091 1.00 97.25 85 LEU A N 1
ATOM 708 C CA . LEU A 1 85 ? 11.711 -8.360 -3.485 1.00 97.25 85 LEU A CA 1
ATOM 709 C C . LEU A 1 85 ? 12.811 -7.555 -4.172 1.00 97.25 85 LEU A C 1
ATOM 711 O O . LEU A 1 85 ? 12.660 -7.161 -5.326 1.00 97.25 85 LEU A O 1
ATOM 715 N N . GLY A 1 86 ? 13.953 -7.385 -3.500 1.00 97.94 86 GLY A N 1
ATOM 716 C CA . GLY A 1 86 ? 15.058 -6.592 -4.032 1.00 97.94 86 GLY A CA 1
ATOM 717 C C . GLY A 1 86 ? 15.599 -7.135 -5.357 1.00 97.94 86 GLY A C 1
ATOM 718 O O . GLY A 1 86 ? 15.860 -6.365 -6.277 1.00 97.94 86 GLY A O 1
ATOM 719 N N . LYS A 1 87 ? 15.728 -8.462 -5.493 1.00 98.19 87 LYS A N 1
ATOM 720 C CA . LYS A 1 87 ? 16.216 -9.081 -6.738 1.00 98.19 87 LYS A CA 1
ATOM 721 C C . LYS A 1 87 ? 15.245 -8.884 -7.898 1.00 98.19 87 LYS A C 1
ATOM 723 O O . LYS A 1 87 ? 15.682 -8.527 -8.986 1.00 98.19 87 LYS A O 1
ATOM 728 N N . LEU A 1 88 ? 13.950 -9.108 -7.669 1.00 98.12 88 LEU A N 1
ATOM 729 C CA . LEU A 1 88 ? 12.932 -8.917 -8.703 1.00 98.12 88 LEU A CA 1
ATOM 730 C C . LEU A 1 88 ? 12.835 -7.448 -9.118 1.00 98.12 88 LEU A C 1
ATOM 732 O O . LEU A 1 88 ? 12.831 -7.154 -10.311 1.00 98.12 88 LEU A O 1
ATOM 736 N N . TYR A 1 89 ? 12.822 -6.533 -8.148 1.00 98.38 89 TYR A N 1
ATOM 737 C CA . TYR A 1 89 ? 12.737 -5.103 -8.419 1.00 98.38 89 TYR A CA 1
ATOM 738 C C . TYR A 1 89 ? 13.926 -4.593 -9.241 1.00 98.38 89 TYR A C 1
ATOM 740 O O . TYR A 1 89 ? 13.720 -3.828 -10.177 1.00 98.38 89 TYR A O 1
ATOM 748 N N . ILE A 1 90 ? 15.153 -5.045 -8.954 1.00 98.44 90 ILE A N 1
ATOM 749 C CA . ILE A 1 90 ? 16.340 -4.648 -9.729 1.00 98.44 90 ILE A CA 1
ATOM 750 C C . ILE A 1 90 ? 16.192 -5.043 -11.203 1.00 98.44 90 ILE A C 1
ATOM 752 O O . ILE A 1 90 ? 16.365 -4.196 -12.077 1.00 98.44 90 ILE A O 1
ATOM 756 N N . GLU A 1 91 ? 15.847 -6.299 -11.493 1.00 98.12 91 GLU A N 1
ATOM 757 C CA . GLU A 1 91 ? 15.720 -6.778 -12.877 1.00 98.12 91 GLU A CA 1
ATOM 758 C C . GLU A 1 91 ? 14.601 -6.046 -13.633 1.00 98.12 91 GLU A C 1
ATOM 760 O O . GLU A 1 91 ? 14.793 -5.586 -14.763 1.00 98.12 91 GLU A O 1
ATOM 765 N N . ILE A 1 92 ? 13.441 -5.879 -12.990 1.00 97.94 92 ILE A N 1
ATOM 766 C CA . ILE A 1 92 ? 12.283 -5.195 -13.578 1.00 97.94 92 ILE A CA 1
ATOM 767 C C . ILE A 1 92 ? 12.586 -3.712 -13.787 1.00 97.94 92 ILE A C 1
ATOM 769 O O . ILE A 1 92 ? 12.351 -3.188 -14.874 1.00 97.94 92 ILE A O 1
ATOM 773 N N . GLY A 1 93 ? 13.140 -3.040 -12.779 1.00 98.00 93 GLY A N 1
ATOM 774 C CA . GLY A 1 93 ? 13.470 -1.620 -12.833 1.00 98.00 93 GLY A CA 1
ATOM 775 C C . GLY A 1 93 ? 14.513 -1.311 -13.905 1.00 98.00 93 GLY A C 1
ATOM 776 O O . GLY A 1 93 ? 14.350 -0.356 -14.661 1.00 98.00 93 GLY A O 1
ATOM 777 N N . VAL A 1 94 ? 15.548 -2.149 -14.046 1.00 98.38 94 VAL A N 1
ATOM 778 C CA . VAL A 1 94 ? 16.540 -2.012 -15.126 1.00 98.38 94 VAL A CA 1
ATOM 779 C C . VAL A 1 94 ? 15.875 -2.125 -16.495 1.00 98.38 94 VAL A C 1
ATOM 781 O O . VAL A 1 94 ? 16.154 -1.308 -17.372 1.00 98.38 94 VAL A O 1
ATOM 784 N N . PHE A 1 95 ? 14.994 -3.107 -16.688 1.00 98.31 95 PHE A N 1
ATOM 785 C CA . PHE A 1 95 ? 14.269 -3.268 -17.945 1.00 98.31 95 PHE A CA 1
ATOM 786 C C . PHE A 1 95 ? 13.359 -2.067 -18.238 1.00 98.31 95 PHE A C 1
ATOM 788 O O . PHE A 1 95 ? 13.476 -1.461 -19.301 1.00 98.31 95 PHE A O 1
ATOM 795 N N . VAL A 1 96 ? 12.502 -1.684 -17.289 1.00 98.31 96 VAL A N 1
ATOM 796 C CA . VAL A 1 96 ? 11.535 -0.588 -17.450 1.00 98.31 96 VAL A CA 1
ATOM 797 C C . VAL A 1 96 ? 12.235 0.731 -17.779 1.00 98.31 96 VAL A C 1
ATOM 799 O O . VAL A 1 96 ? 11.838 1.406 -18.731 1.00 98.31 96 VAL A O 1
ATOM 802 N N . ASN A 1 97 ? 13.321 1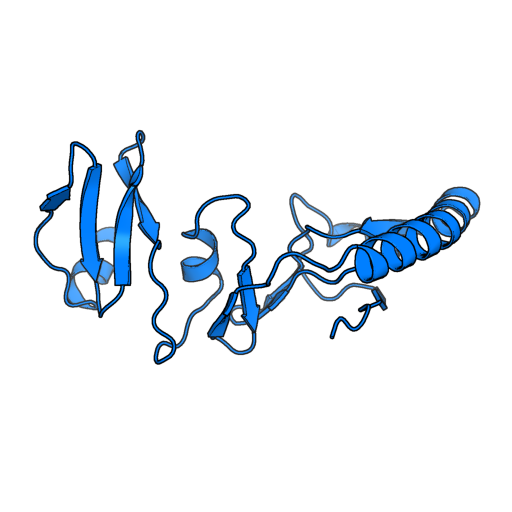.045 -17.068 1.00 97.38 97 ASN A N 1
ATOM 803 C CA . ASN A 1 97 ? 14.108 2.256 -17.299 1.00 97.38 97 ASN A CA 1
ATOM 804 C C . ASN A 1 97 ? 14.837 2.231 -18.643 1.00 97.38 97 ASN A C 1
ATOM 806 O O . ASN A 1 97 ? 14.866 3.240 -19.345 1.00 97.38 97 ASN A O 1
ATOM 810 N N . ARG A 1 98 ? 15.427 1.089 -19.022 1.00 98.31 98 ARG A N 1
ATOM 811 C CA . ARG A 1 98 ? 16.153 0.956 -20.293 1.00 98.31 98 ARG A CA 1
ATOM 812 C C . ARG A 1 98 ? 15.231 1.123 -21.497 1.00 98.31 98 ARG A C 1
ATOM 814 O O . ARG A 1 98 ? 15.623 1.761 -22.468 1.00 98.31 98 ARG A O 1
ATOM 821 N N . GLU A 1 99 ? 14.034 0.544 -21.439 1.00 98.31 99 GLU A N 1
ATOM 822 C CA . GLU A 1 99 ? 13.065 0.621 -22.536 1.00 98.31 99 GLU A CA 1
ATOM 823 C C . GLU A 1 99 ? 12.223 1.913 -22.500 1.00 98.31 99 GLU A C 1
ATOM 825 O O . GLU A 1 99 ? 11.555 2.234 -23.482 1.00 98.31 99 GLU A O 1
ATOM 830 N N . GLY A 1 100 ? 12.235 2.662 -21.390 1.00 97.88 100 GLY A N 1
ATOM 831 C CA . GLY A 1 100 ? 11.481 3.913 -21.239 1.00 97.88 100 GLY A CA 1
ATOM 832 C C . GLY A 1 100 ? 9.962 3.718 -21.283 1.00 97.88 100 GLY A C 1
ATOM 833 O O . GLY A 1 100 ? 9.238 4.551 -21.829 1.00 97.88 100 GLY A O 1
ATOM 834 N N . ILE A 1 101 ? 9.470 2.588 -20.766 1.00 98.12 101 ILE A N 1
ATOM 835 C CA . ILE A 1 101 ? 8.072 2.152 -20.949 1.00 98.12 101 ILE A CA 1
ATOM 836 C C . ILE A 1 101 ? 7.127 2.560 -19.815 1.00 98.12 101 ILE A C 1
ATOM 838 O O . ILE A 1 101 ? 5.913 2.366 -19.943 1.00 98.12 101 ILE A O 1
ATOM 842 N N . GLY A 1 102 ? 7.644 3.129 -18.727 1.00 98.00 102 GLY A N 1
ATOM 843 C CA . GLY A 1 102 ? 6.857 3.537 -17.567 1.00 98.00 102 GLY A CA 1
ATOM 844 C C . GLY A 1 102 ? 7.685 3.572 -16.290 1.00 98.00 102 GLY A C 1
ATOM 845 O O . GLY A 1 102 ? 8.895 3.749 -16.351 1.00 98.00 102 GLY A O 1
ATOM 846 N N . GLU A 1 103 ? 7.018 3.348 -15.164 1.00 98.06 103 GLU A N 1
ATOM 847 C CA . GLU A 1 103 ? 7.592 3.373 -13.821 1.00 98.06 103 GLU A CA 1
ATOM 848 C C . GLU A 1 103 ? 7.374 2.025 -13.134 1.00 98.06 103 GLU A C 1
ATOM 850 O O . GLU A 1 103 ? 6.254 1.507 -13.115 1.00 98.06 103 GLU A O 1
ATOM 855 N N . ALA A 1 104 ? 8.438 1.460 -12.564 1.00 98.12 104 ALA A N 1
ATOM 856 C CA . ALA A 1 104 ? 8.360 0.332 -11.641 1.00 98.12 104 ALA A CA 1
ATOM 857 C C . ALA A 1 104 ? 8.608 0.852 -10.226 1.00 98.12 104 ALA A C 1
ATOM 859 O O . ALA A 1 104 ? 9.591 1.552 -9.995 1.00 98.12 104 ALA A O 1
ATOM 860 N N . VAL A 1 105 ? 7.740 0.498 -9.282 1.00 97.19 105 VAL A N 1
ATOM 861 C CA . VAL A 1 105 ? 7.809 0.983 -7.901 1.00 97.19 105 VAL A CA 1
ATOM 862 C C . VAL A 1 105 ? 7.722 -0.193 -6.938 1.00 97.19 105 VAL A C 1
ATOM 864 O O . VAL A 1 105 ? 6.983 -1.143 -7.186 1.00 97.19 105 VAL A O 1
ATOM 867 N N . MET A 1 106 ? 8.495 -0.135 -5.855 1.00 95.69 106 MET A N 1
ATOM 868 C CA . MET A 1 106 ? 8.452 -1.112 -4.766 1.00 95.69 106 MET A CA 1
ATOM 869 C C . MET A 1 106 ? 7.686 -0.561 -3.560 1.00 95.69 106 MET A C 1
ATOM 871 O O . MET A 1 106 ? 7.700 0.650 -3.326 1.00 95.69 106 MET A O 1
ATOM 875 N N . ALA A 1 107 ? 7.071 -1.446 -2.777 1.00 93.81 107 ALA A N 1
ATOM 876 C CA . ALA A 1 107 ? 6.462 -1.094 -1.498 1.00 93.81 107 ALA A CA 1
ATOM 877 C C . ALA A 1 107 ? 7.475 -0.443 -0.524 1.00 93.81 107 ALA A C 1
ATOM 879 O O . ALA A 1 107 ? 8.666 -0.775 -0.555 1.00 93.81 107 ALA A O 1
ATOM 880 N N . PRO A 1 108 ? 7.018 0.433 0.393 1.00 93.06 108 PRO A N 1
ATOM 881 C CA . PRO A 1 108 ? 5.625 0.839 0.601 1.00 93.06 108 PRO A CA 1
ATOM 882 C C . PRO A 1 108 ? 5.186 1.982 -0.331 1.00 93.06 108 PRO A C 1
ATOM 884 O O . PRO A 1 108 ? 5.824 3.033 -0.386 1.00 93.06 108 PRO A O 1
ATOM 887 N N . LEU A 1 109 ? 4.049 1.810 -1.015 1.00 94.00 109 LEU A N 1
ATOM 888 C CA . LEU A 1 109 ? 3.343 2.884 -1.721 1.00 94.00 109 LEU A CA 1
ATOM 889 C C . LEU A 1 109 ? 1.847 2.561 -1.815 1.00 94.00 109 LEU A C 1
ATOM 891 O O . LEU A 1 109 ? 1.488 1.489 -2.292 1.00 94.00 109 LEU A O 1
ATOM 895 N N . ASP A 1 110 ? 0.987 3.496 -1.402 1.00 95.44 110 ASP A N 1
ATOM 896 C CA . ASP A 1 110 ? -0.462 3.283 -1.473 1.00 95.44 110 ASP A CA 1
ATOM 897 C C . ASP A 1 110 ? -0.961 3.312 -2.921 1.00 95.44 110 ASP A C 1
ATOM 899 O O . ASP A 1 110 ? -0.667 4.235 -3.692 1.00 95.44 110 ASP A O 1
ATOM 903 N N . VAL A 1 111 ? -1.777 2.314 -3.239 1.00 97.31 111 VAL A N 1
ATOM 904 C CA . VAL A 1 111 ? -2.557 2.169 -4.462 1.00 97.31 111 VAL A CA 1
ATOM 905 C C . VAL A 1 111 ? -4.029 2.233 -4.077 1.00 97.31 111 VAL A C 1
ATOM 907 O O . VAL A 1 111 ? -4.587 1.293 -3.510 1.00 97.31 111 VAL A O 1
ATOM 910 N N . ARG A 1 112 ? -4.656 3.363 -4.385 1.00 97.38 112 ARG A N 1
ATOM 911 C CA . ARG A 1 112 ? -6.065 3.646 -4.105 1.00 97.38 112 ARG A CA 1
ATOM 912 C C . ARG A 1 112 ? -6.896 3.130 -5.270 1.00 97.38 112 ARG A C 1
ATOM 914 O O . ARG A 1 112 ? -6.852 3.702 -6.358 1.00 97.38 112 ARG A O 1
ATOM 921 N N . LEU A 1 113 ? -7.591 2.015 -5.077 1.00 97.56 113 LEU A N 1
ATOM 922 C CA . LEU A 1 113 ? -8.411 1.384 -6.114 1.00 97.56 113 LEU A CA 1
ATOM 923 C C . LEU A 1 113 ? -9.836 1.940 -6.105 1.00 97.56 113 LEU A C 1
ATOM 925 O O . LEU A 1 113 ? -10.377 2.256 -7.164 1.00 97.56 113 LEU A O 1
ATOM 929 N N . ASP A 1 114 ? -10.411 2.074 -4.912 1.00 96.81 114 ASP A N 1
ATOM 930 C CA . ASP A 1 114 ? -11.718 2.671 -4.649 1.00 96.81 114 ASP A CA 1
ATOM 931 C C . ASP A 1 114 ? -11.826 3.085 -3.167 1.00 96.81 114 ASP A C 1
ATOM 933 O O . ASP A 1 114 ? -10.879 2.932 -2.393 1.00 96.81 114 ASP A O 1
ATOM 937 N N . GLU A 1 115 ? -12.996 3.583 -2.758 1.00 95.00 115 GLU A N 1
ATOM 938 C CA . GLU A 1 115 ? -13.261 4.047 -1.390 1.00 95.00 115 GLU A CA 1
ATOM 939 C C . GLU A 1 115 ? -13.046 2.978 -0.310 1.00 95.00 115 GLU A C 1
ATOM 941 O O . GLU A 1 115 ? -12.925 3.319 0.862 1.00 95.00 115 GLU A O 1
ATOM 946 N N . LYS A 1 116 ? -13.030 1.693 -0.663 1.00 95.19 116 LYS A N 1
ATOM 947 C CA . LYS A 1 116 ? -12.910 0.558 0.257 1.00 95.19 116 LYS A CA 1
ATOM 948 C C . LYS A 1 116 ? -11.624 -0.235 0.069 1.00 95.19 116 LYS A C 1
ATOM 950 O O . LYS A 1 116 ? -11.452 -1.246 0.753 1.00 95.19 116 LYS A O 1
ATOM 955 N N . ASN A 1 117 ? -10.745 0.196 -0.833 1.00 96.31 117 ASN A N 1
ATOM 956 C CA . ASN A 1 117 ? -9.557 -0.549 -1.214 1.00 96.31 117 ASN A CA 1
ATOM 957 C C . ASN A 1 117 ? -8.362 0.389 -1.420 1.00 96.31 117 ASN A C 1
ATOM 959 O O . ASN A 1 117 ? -8.227 1.047 -2.454 1.00 96.31 117 ASN A O 1
ATOM 96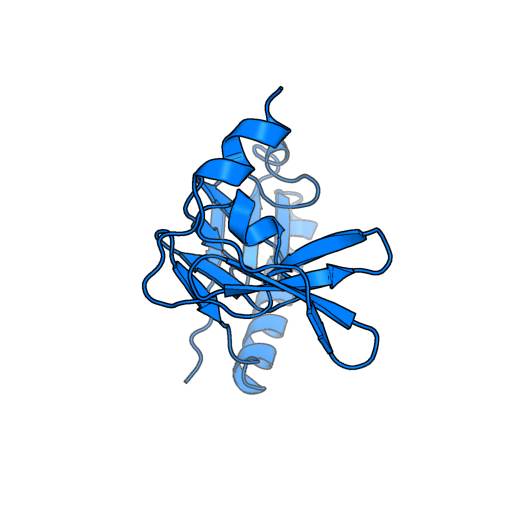3 N N . VAL A 1 118 ? -7.466 0.393 -0.434 1.00 96.69 118 VAL A N 1
ATOM 964 C CA . VAL A 1 118 ? -6.156 1.048 -0.474 1.00 96.69 118 VAL A CA 1
ATOM 965 C C . VAL A 1 118 ? -5.107 -0.000 -0.126 1.00 96.69 118 VAL A C 1
ATOM 967 O O . VAL A 1 118 ? -4.993 -0.421 1.024 1.00 96.69 118 VAL A O 1
ATOM 970 N N . VAL A 1 119 ? -4.366 -0.450 -1.134 1.00 96.00 119 VAL A N 1
ATOM 971 C CA . VAL A 1 119 ? -3.422 -1.572 -1.025 1.00 96.00 119 VAL A CA 1
ATOM 972 C C . VAL A 1 119 ? -1.980 -1.119 -1.232 1.00 96.00 119 VAL A C 1
ATOM 974 O O . VAL A 1 119 ? -1.734 -0.048 -1.780 1.00 96.00 119 VAL A O 1
ATOM 977 N N . GLN A 1 120 ? -1.021 -1.935 -0.807 1.00 95.81 120 GLN A N 1
ATOM 978 C CA . GLN A 1 120 ? 0.414 -1.711 -0.973 1.00 95.81 120 GLN A CA 1
ATOM 979 C C . GLN A 1 120 ? 1.056 -2.957 -1.596 1.00 95.81 120 GLN A C 1
ATOM 981 O O . GLN A 1 120 ? 1.601 -3.786 -0.867 1.00 95.81 120 GLN A O 1
ATOM 986 N N . PRO A 1 121 ? 0.987 -3.111 -2.931 1.00 96.06 121 PRO A N 1
ATOM 987 C CA . PRO A 1 121 ? 1.613 -4.239 -3.602 1.00 96.06 121 PRO A CA 1
ATOM 988 C C . PRO A 1 121 ? 3.127 -4.211 -3.438 1.00 96.06 121 PRO A C 1
ATOM 990 O O . PRO A 1 121 ? 3.734 -3.142 -3.535 1.00 96.06 121 PRO A O 1
ATOM 993 N N . ASP A 1 122 ? 3.743 -5.382 -3.277 1.00 96.88 122 ASP A N 1
ATOM 994 C CA . ASP A 1 122 ? 5.198 -5.510 -3.138 1.00 96.88 122 ASP A CA 1
ATOM 995 C C . ASP A 1 122 ? 5.965 -4.826 -4.287 1.00 96.88 122 ASP A C 1
ATOM 997 O O . ASP A 1 122 ? 6.921 -4.077 -4.058 1.00 96.88 122 ASP A O 1
ATOM 1001 N N . ILE A 1 123 ? 5.537 -5.056 -5.534 1.00 98.25 123 ILE A N 1
ATOM 1002 C CA . ILE A 1 123 ? 6.020 -4.336 -6.721 1.00 98.25 123 ILE A CA 1
ATOM 1003 C C . ILE A 1 123 ? 4.830 -3.999 -7.620 1.00 98.25 123 ILE A C 1
ATOM 1005 O O . ILE A 1 123 ? 3.983 -4.850 -7.895 1.00 98.25 123 ILE A O 1
ATOM 1009 N N . LEU A 1 124 ? 4.808 -2.782 -8.159 1.00 98.44 124 LEU A N 1
ATOM 1010 C CA . LEU A 1 124 ? 3.844 -2.347 -9.167 1.00 98.44 124 LEU A CA 1
ATOM 1011 C C . LEU A 1 124 ? 4.539 -1.730 -10.379 1.00 98.44 124 LEU A C 1
ATOM 1013 O O . LEU A 1 124 ? 5.640 -1.189 -10.282 1.00 98.44 124 LEU A O 1
ATOM 1017 N N . PHE A 1 125 ? 3.869 -1.793 -11.525 1.00 98.62 125 PHE A N 1
ATOM 1018 C CA . PHE A 1 125 ? 4.275 -1.121 -12.751 1.00 98.62 125 PHE A CA 1
ATOM 1019 C C . PHE A 1 125 ? 3.125 -0.293 -13.322 1.00 98.62 125 PHE A C 1
ATOM 1021 O O . PHE A 1 125 ? 1.989 -0.766 -13.442 1.00 98.62 125 PHE A O 1
ATOM 1028 N N . VAL A 1 126 ? 3.445 0.934 -13.725 1.00 98.69 126 VAL A N 1
ATOM 1029 C CA . VAL A 1 126 ? 2.538 1.835 -14.434 1.00 98.69 126 VAL A CA 1
ATOM 1030 C C . VAL A 1 126 ? 3.199 2.255 -15.736 1.00 98.69 126 VAL A C 1
ATOM 1032 O O . VAL A 1 126 ? 4.282 2.833 -15.750 1.00 98.69 126 VAL A O 1
ATOM 1035 N N . SER A 1 127 ? 2.539 1.971 -16.850 1.00 98.44 127 SER A N 1
ATOM 1036 C CA . SER A 1 127 ? 3.021 2.330 -18.176 1.00 98.44 127 SER A CA 1
ATOM 1037 C C . SER A 1 127 ? 3.002 3.840 -18.397 1.00 98.44 127 SER A C 1
ATOM 1039 O O . SER A 1 127 ? 2.139 4.558 -17.891 1.00 98.44 127 SER A O 1
ATOM 1041 N N . ILE A 1 128 ? 3.889 4.323 -19.267 1.00 98.00 128 ILE A N 1
ATOM 1042 C CA . ILE A 1 128 ? 3.975 5.748 -19.616 1.00 98.00 128 ILE A CA 1
ATOM 1043 C C . ILE A 1 128 ? 2.648 6.314 -20.150 1.00 98.00 128 ILE A C 1
ATOM 1045 O O . ILE A 1 128 ? 2.327 7.480 -19.940 1.00 98.00 128 ILE A O 1
ATOM 1049 N N . ARG A 1 129 ? 1.823 5.473 -20.792 1.00 98.25 129 ARG A N 1
ATOM 1050 C CA . ARG A 1 129 ? 0.491 5.855 -21.296 1.00 98.25 129 ARG A CA 1
ATOM 1051 C C . ARG A 1 129 ? -0.514 6.157 -20.184 1.00 98.25 129 ARG A C 1
ATOM 1053 O O . ARG A 1 129 ? -1.522 6.800 -20.455 1.00 98.25 129 ARG A O 1
ATOM 1060 N N . ARG A 1 130 ? -0.266 5.669 -18.969 1.00 98.19 130 ARG A N 1
ATOM 1061 C CA . ARG A 1 130 ? -1.130 5.823 -17.794 1.00 98.19 130 ARG A CA 1
ATOM 1062 C C . ARG A 1 130 ? -0.448 6.586 -16.664 1.00 98.19 130 ARG A C 1
ATOM 1064 O O . ARG A 1 130 ? -0.986 6.613 -15.568 1.00 98.19 130 ARG A O 1
ATOM 1071 N N . ALA A 1 131 ? 0.678 7.254 -16.924 1.00 96.81 131 ALA A N 1
ATOM 1072 C CA . ALA A 1 131 ? 1.437 7.996 -15.914 1.00 96.81 131 ALA A CA 1
ATOM 1073 C C . ALA A 1 131 ? 0.598 9.026 -15.128 1.00 96.81 131 ALA A C 1
ATOM 1075 O O . ALA A 1 131 ? 0.948 9.363 -14.005 1.00 96.81 131 ALA A O 1
ATOM 1076 N N . SER A 1 132 ? -0.540 9.476 -15.669 1.00 97.88 132 SER A N 1
ATOM 1077 C CA . SER A 1 132 ? -1.485 10.363 -14.981 1.00 97.88 132 SER A CA 1
ATOM 1078 C C . SER A 1 132 ? -2.099 9.784 -13.702 1.00 97.88 132 SER A C 1
ATOM 1080 O O . SER A 1 132 ? -2.693 10.543 -12.951 1.00 97.88 132 SER A O 1
ATOM 1082 N N . ILE A 1 133 ? -2.016 8.469 -13.465 1.00 98.12 133 ILE A N 1
ATOM 1083 C CA . ILE A 1 133 ? -2.487 7.859 -12.209 1.00 98.12 133 ILE A CA 1
ATOM 1084 C C . ILE A 1 133 ? -1.467 7.979 -11.070 1.00 98.12 133 ILE A C 1
ATOM 1086 O O . ILE A 1 133 ? -1.775 7.608 -9.940 1.00 98.12 133 ILE A O 1
ATOM 1090 N N . ILE A 1 134 ? -0.246 8.432 -11.366 1.00 97.25 134 ILE A N 1
ATOM 1091 C CA . ILE A 1 134 ? 0.826 8.615 -10.388 1.00 97.25 134 ILE A CA 1
ATOM 1092 C C . ILE A 1 134 ? 0.823 10.080 -9.945 1.00 97.25 134 ILE A C 1
ATOM 1094 O O . ILE A 1 134 ? 1.164 10.971 -10.721 1.00 97.25 134 ILE A O 1
ATOM 1098 N N . GLU A 1 135 ? 0.475 10.321 -8.684 1.00 94.00 135 GLU A N 1
ATOM 1099 C CA . GLU A 1 135 ? 0.595 11.625 -8.026 1.00 94.00 135 GLU A CA 1
ATOM 1100 C C . GLU A 1 135 ? 1.544 11.511 -6.818 1.00 94.00 135 GLU A C 1
ATOM 1102 O O . GLU A 1 135 ? 2.672 11.042 -6.949 1.00 94.00 135 GLU A O 1
ATOM 1107 N N . LYS A 1 136 ? 1.098 11.900 -5.614 1.00 92.12 136 LYS A N 1
ATOM 1108 C CA . LYS A 1 136 ? 1.791 11.555 -4.359 1.00 92.12 136 LYS A CA 1
ATOM 1109 C C . LYS A 1 136 ? 1.689 10.059 -4.035 1.00 92.12 136 LYS A C 1
ATOM 1111 O O . LYS A 1 136 ? 2.529 9.533 -3.312 1.00 92.12 136 L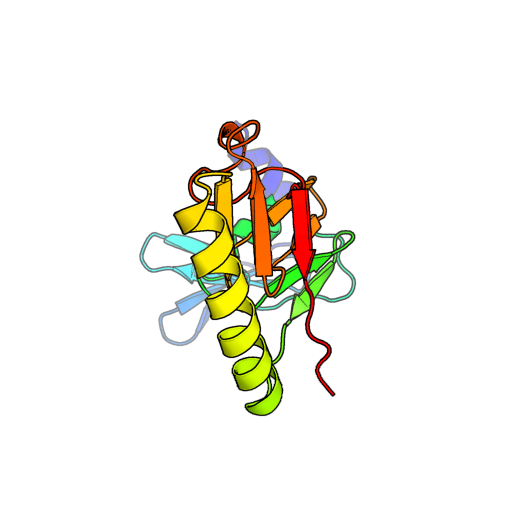YS A O 1
ATOM 1116 N N . LYS A 1 137 ? 0.635 9.413 -4.538 1.00 94.00 137 LYS A N 1
ATOM 1117 C CA . LYS A 1 137 ? 0.286 7.988 -4.434 1.00 94.00 137 LYS A CA 1
ATOM 1118 C C . LYS A 1 137 ? -0.254 7.527 -5.795 1.00 94.00 137 LYS A C 1
ATOM 1120 O O . LYS A 1 137 ? -0.344 8.337 -6.720 1.00 94.00 137 LYS A O 1
ATOM 1125 N N . VAL A 1 138 ? -0.602 6.249 -5.934 1.00 97.56 138 VAL A N 1
ATOM 1126 C CA . VAL A 1 138 ? -1.218 5.733 -7.166 1.00 97.56 138 VAL A CA 1
ATOM 1127 C C . VAL A 1 138 ? -2.740 5.737 -7.022 1.00 97.56 138 VAL A C 1
ATOM 1129 O O . VAL A 1 138 ? -3.271 5.134 -6.093 1.00 97.56 138 VAL A O 1
ATOM 1132 N N . HIS A 1 139 ? -3.441 6.400 -7.944 1.00 97.81 139 HIS A N 1
ATOM 1133 C CA . HIS A 1 139 ? -4.904 6.497 -7.975 1.00 97.81 139 HIS A CA 1
ATOM 1134 C C . HIS A 1 139 ? -5.471 5.679 -9.144 1.00 97.81 139 HIS A C 1
ATOM 1136 O O . HIS A 1 139 ? -5.493 6.117 -10.294 1.00 97.81 139 HIS A O 1
ATOM 1142 N N . GLY A 1 140 ? -5.934 4.470 -8.844 1.00 97.56 140 GLY A N 1
ATOM 1143 C CA . GLY A 1 140 ? -6.414 3.473 -9.795 1.00 97.56 140 GLY A CA 1
ATOM 1144 C C . GLY A 1 140 ? -5.481 2.265 -9.918 1.00 97.56 140 GLY A C 1
ATOM 1145 O O . GLY A 1 140 ? -4.376 2.233 -9.384 1.00 97.56 140 GLY A O 1
ATOM 1146 N N . ALA A 1 141 ? -5.936 1.240 -10.640 1.00 98.00 141 ALA A N 1
ATOM 1147 C CA . ALA A 1 141 ? -5.193 -0.012 -10.768 1.00 98.00 141 ALA A CA 1
ATOM 1148 C C . ALA A 1 141 ? -3.896 0.158 -11.589 1.00 98.00 141 ALA A C 1
ATOM 1150 O O . ALA A 1 141 ? -3.974 0.666 -12.715 1.00 98.00 141 ALA A O 1
ATOM 1151 N N . PRO A 1 142 ? -2.731 -0.315 -11.107 1.00 98.38 142 PRO A N 1
ATOM 1152 C CA . PRO A 1 142 ? -1.515 -0.418 -11.910 1.00 98.38 142 PRO A CA 1
ATOM 1153 C C . PRO A 1 142 ? -1.720 -1.300 -13.150 1.00 98.38 142 PRO A C 1
ATOM 1155 O O . PRO A 1 142 ? -2.685 -2.059 -13.241 1.00 98.38 142 PRO A O 1
ATOM 1158 N N . ASP A 1 143 ? -0.818 -1.209 -14.126 1.00 98.44 143 ASP A N 1
ATOM 1159 C CA . ASP A 1 143 ? -0.866 -2.082 -15.308 1.00 98.44 143 ASP A CA 1
ATOM 1160 C C . ASP A 1 143 ? -0.444 -3.517 -14.972 1.00 98.44 143 ASP A C 1
ATOM 1162 O O . ASP A 1 143 ? -0.891 -4.471 -15.609 1.00 98.44 143 ASP A O 1
ATOM 1166 N N . PHE A 1 144 ? 0.426 -3.668 -13.975 1.00 96.06 144 PHE A N 1
ATOM 1167 C CA . PHE A 1 144 ? 0.929 -4.952 -13.517 1.00 96.06 144 PHE A CA 1
ATOM 1168 C C . PHE A 1 144 ? 1.371 -4.859 -12.053 1.00 96.06 144 PHE A C 1
ATOM 1170 O O . PHE A 1 144 ? 1.888 -3.825 -11.627 1.00 96.06 144 PHE A O 1
ATOM 1177 N N . ILE A 1 145 ? 1.170 -5.939 -11.298 1.00 98.00 145 ILE A N 1
ATOM 1178 C CA . ILE A 1 145 ? 1.568 -6.062 -9.891 1.00 98.00 145 ILE A CA 1
ATOM 1179 C C . ILE A 1 145 ? 2.251 -7.411 -9.650 1.00 98.00 145 ILE A C 1
ATOM 1181 O O . ILE A 1 145 ? 1.951 -8.397 -10.327 1.00 98.00 145 ILE A O 1
ATOM 1185 N N . ILE A 1 146 ? 3.146 -7.458 -8.668 1.00 97.88 146 ILE A N 1
ATOM 1186 C CA . ILE A 1 146 ? 3.736 -8.684 -8.128 1.00 97.88 146 ILE A CA 1
ATOM 1187 C C . ILE A 1 146 ? 3.563 -8.652 -6.616 1.00 97.88 146 ILE A C 1
ATOM 1189 O O . ILE A 1 146 ? 3.914 -7.657 -5.992 1.00 97.88 146 ILE A O 1
ATOM 1193 N N . GLU A 1 147 ? 3.107 -9.774 -6.062 1.00 96.62 147 GLU A N 1
ATOM 1194 C CA . GLU A 1 147 ? 3.072 -10.039 -4.624 1.00 96.62 147 GLU A CA 1
ATOM 1195 C C . GLU A 1 147 ? 3.985 -11.217 -4.297 1.00 96.62 147 GLU A C 1
ATOM 1197 O O . GLU A 1 147 ? 3.945 -12.264 -4.956 1.00 96.62 147 GLU A O 1
ATOM 1202 N N . ILE A 1 148 ? 4.811 -11.066 -3.270 1.00 95.50 148 ILE A N 1
ATOM 1203 C CA . ILE A 1 148 ? 5.704 -12.108 -2.787 1.00 95.50 148 ILE A CA 1
ATOM 1204 C C . ILE A 1 148 ? 5.070 -12.702 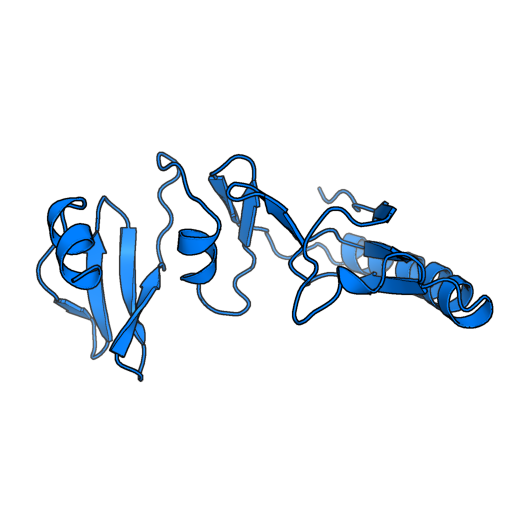-1.541 1.00 95.50 148 ILE A C 1
ATOM 1206 O O . ILE A 1 148 ? 4.911 -12.063 -0.505 1.00 95.50 148 ILE A O 1
ATOM 1210 N N . LEU A 1 149 ? 4.730 -13.984 -1.627 1.00 91.44 149 LEU A N 1
ATOM 1211 C CA . LEU A 1 149 ? 4.138 -14.678 -0.496 1.00 91.44 149 LEU A CA 1
ATOM 1212 C C . LEU A 1 149 ? 5.164 -14.814 0.635 1.00 91.44 149 LEU A C 1
ATOM 1214 O O . LEU A 1 149 ? 6.270 -15.327 0.440 1.00 91.44 149 LEU A O 1
ATOM 1218 N N . SER A 1 150 ? 4.763 -14.377 1.825 1.00 80.81 150 SER A N 1
ATOM 1219 C CA . SER A 1 150 ? 5.459 -14.653 3.079 1.00 80.81 150 SER A CA 1
ATOM 1220 C C . SER A 1 150 ? 4.725 -15.748 3.853 1.00 80.81 150 SER A C 1
ATOM 1222 O O . SER A 1 150 ? 3.503 -15.856 3.781 1.00 80.81 150 SER A O 1
ATOM 1224 N N . THR A 1 151 ? 5.492 -16.555 4.581 1.00 64.75 151 THR A N 1
ATOM 1225 C CA . THR A 1 151 ? 5.019 -17.573 5.539 1.00 64.75 151 THR A CA 1
ATOM 1226 C C . THR A 1 151 ? 5.370 -17.157 6.947 1.00 64.75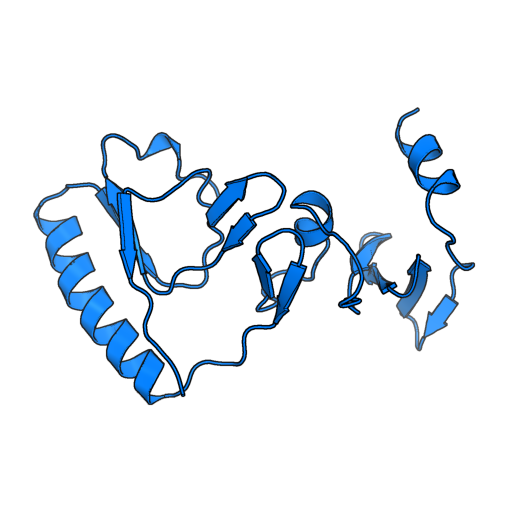 151 THR A C 1
ATOM 1228 O O . THR A 1 151 ? 6.467 -16.566 7.091 1.00 64.75 151 THR A O 1
#